Protein AF-A0A6B2EAT9-F1 (afdb_monomer_lite)

InterPro domains:
  IPR036872 CH domain superfamily [G3DSA:1.10.418.10] (1-46)

pLDDT: mean 81.28, std 16.9, range [37.69, 98.38]

Structure (mmCIF, N/CA/C/O backbone):
data_AF-A0A6B2EAT9-F1
#
_entry.id   AF-A0A6B2EAT9-F1
#
loop_
_atom_site.group_PDB
_atom_site.id
_atom_site.type_symbol
_atom_site.label_atom_id
_atom_site.label_alt_id
_atom_site.label_comp_id
_atom_site.label_asym_id
_atom_site.label_entity_id
_atom_site.label_seq_id
_atom_site.pdbx_PDB_ins_code
_atom_site.Cartn_x
_atom_site.Cartn_y
_atom_site.Cartn_z
_atom_site.occupancy
_atom_site.B_iso_or_equiv
_atom_site.auth_seq_id
_atom_site.auth_comp_id
_atom_site.auth_asym_id
_atom_site.auth_atom_id
_atom_site.pdbx_PDB_model_num
ATOM 1 N N . MET A 1 1 ? -6.379 -3.578 1.294 1.00 78.94 1 MET A N 1
ATOM 2 C CA . MET A 1 1 ? -6.008 -4.614 0.297 1.00 78.94 1 MET A CA 1
ATOM 3 C C . MET A 1 1 ? -5.182 -4.098 -0.882 1.00 78.94 1 MET A C 1
ATOM 5 O O . MET A 1 1 ? -4.284 -4.813 -1.297 1.00 78.94 1 MET A O 1
ATOM 9 N N . LYS A 1 2 ? -5.415 -2.880 -1.407 1.00 87.56 2 LYS A N 1
ATOM 10 C CA . LYS A 1 2 ? -4.682 -2.345 -2.577 1.00 87.56 2 LYS A CA 1
ATOM 11 C C . LYS A 1 2 ? -3.150 -2.410 -2.449 1.00 87.56 2 LYS A C 1
ATOM 13 O O . LYS A 1 2 ? -2.507 -2.933 -3.346 1.00 87.56 2 LYS A O 1
ATOM 18 N N . LEU A 1 3 ? -2.583 -1.945 -1.329 1.00 87.19 3 LEU A N 1
ATOM 19 C CA . LEU A 1 3 ? -1.129 -1.970 -1.106 1.00 87.19 3 LEU A CA 1
ATOM 20 C C . LEU A 1 3 ? -0.556 -3.393 -1.175 1.00 87.19 3 LEU A C 1
ATOM 22 O O . LEU A 1 3 ? 0.420 -3.626 -1.872 1.00 87.19 3 LEU A O 1
ATOM 26 N N . MET A 1 4 ? -1.205 -4.354 -0.514 1.00 89.81 4 MET A N 1
ATOM 27 C CA . MET A 1 4 ? -0.787 -5.758 -0.542 1.00 89.81 4 MET A CA 1
ATOM 28 C C . MET A 1 4 ? -0.768 -6.316 -1.970 1.00 89.81 4 MET A C 1
ATOM 30 O O . MET A 1 4 ? 0.200 -6.957 -2.358 1.00 89.81 4 MET A O 1
ATOM 34 N N . LEU A 1 5 ? -1.804 -6.037 -2.766 1.00 93.69 5 LEU A N 1
ATOM 35 C CA . LEU A 1 5 ? -1.867 -6.486 -4.160 1.00 93.69 5 LEU A CA 1
ATOM 36 C C . LEU A 1 5 ? -0.759 -5.864 -5.017 1.00 93.69 5 LEU A C 1
ATOM 38 O O . LEU A 1 5 ? -0.154 -6.564 -5.821 1.00 93.69 5 LEU A O 1
ATOM 42 N N . ILE A 1 6 ? -0.459 -4.578 -4.814 1.00 92.50 6 ILE A N 1
ATOM 43 C CA . ILE A 1 6 ? 0.632 -3.882 -5.509 1.00 92.50 6 ILE A CA 1
ATOM 44 C C . ILE A 1 6 ? 1.991 -4.508 -5.157 1.00 92.50 6 ILE A C 1
ATOM 46 O O . ILE A 1 6 ? 2.798 -4.761 -6.048 1.00 92.50 6 ILE A O 1
AT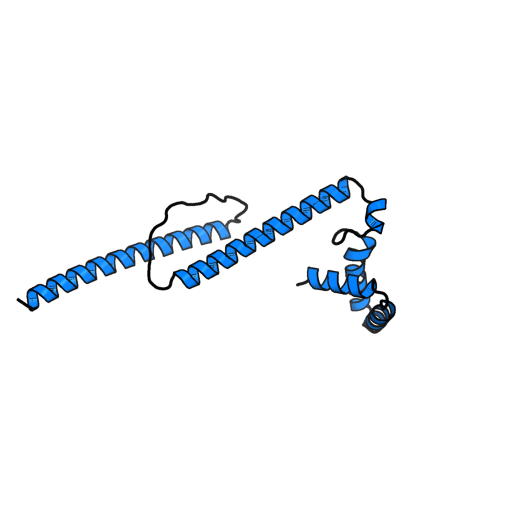OM 50 N N . LEU A 1 7 ? 2.229 -4.815 -3.879 1.00 91.75 7 LEU A N 1
ATOM 51 C CA . LEU A 1 7 ? 3.470 -5.457 -3.436 1.00 91.75 7 LEU A CA 1
ATOM 52 C C . LEU A 1 7 ? 3.621 -6.874 -4.008 1.00 91.75 7 LEU A C 1
ATOM 54 O O . LEU A 1 7 ? 4.694 -7.230 -4.48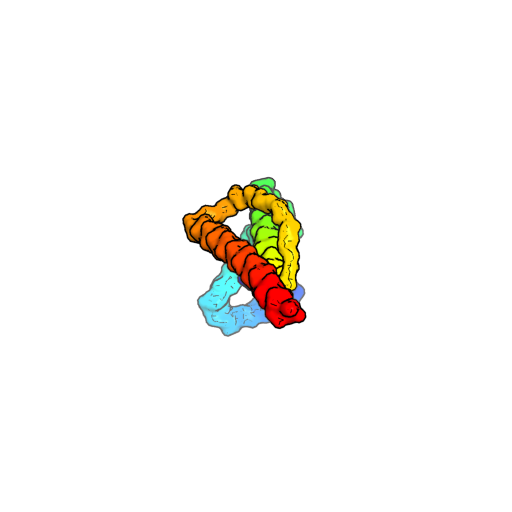8 1.00 91.75 7 LEU A O 1
ATOM 58 N N . VAL A 1 8 ? 2.545 -7.668 -4.006 1.00 94.06 8 VAL A N 1
ATOM 59 C CA . VAL A 1 8 ? 2.540 -9.017 -4.601 1.00 94.06 8 VAL A CA 1
ATOM 60 C C . VAL A 1 8 ? 2.795 -8.953 -6.107 1.00 94.06 8 VAL A C 1
ATOM 62 O O . VAL A 1 8 ? 3.578 -9.744 -6.627 1.00 94.06 8 VAL A O 1
ATOM 65 N N . LEU A 1 9 ? 2.176 -7.997 -6.802 1.00 94.62 9 LEU A N 1
ATOM 66 C CA . LEU A 1 9 ? 2.388 -7.774 -8.229 1.00 94.62 9 LEU A CA 1
ATOM 67 C C . LEU A 1 9 ? 3.849 -7.408 -8.527 1.00 94.62 9 LEU A C 1
ATOM 69 O O . LEU A 1 9 ? 4.451 -8.014 -9.411 1.00 94.62 9 LEU A O 1
ATOM 73 N N . GLY A 1 10 ? 4.431 -6.482 -7.758 1.00 92.38 10 GLY A N 1
ATOM 74 C CA . GLY A 1 10 ? 5.851 -6.129 -7.845 1.00 92.38 10 GLY A CA 1
ATOM 75 C C . GLY A 1 10 ? 6.768 -7.333 -7.658 1.00 92.38 10 GLY A C 1
ATOM 76 O O . GLY A 1 10 ? 7.639 -7.586 -8.488 1.00 92.38 10 GLY A O 1
ATOM 77 N N . ALA A 1 11 ? 6.522 -8.129 -6.615 1.00 92.62 11 ALA A N 1
ATOM 78 C CA . ALA A 1 11 ? 7.285 -9.345 -6.351 1.00 92.62 11 ALA A CA 1
ATOM 79 C C . ALA A 1 11 ? 7.176 -10.361 -7.502 1.00 92.62 11 ALA A C 1
ATOM 81 O O . ALA A 1 11 ? 8.180 -10.953 -7.900 1.00 92.62 11 ALA A O 1
ATOM 82 N N . ALA A 1 12 ? 5.984 -10.535 -8.080 1.00 95.19 12 ALA A N 1
ATOM 83 C CA . ALA A 1 12 ? 5.767 -11.443 -9.204 1.00 95.19 12 ALA A CA 1
ATOM 84 C C . ALA 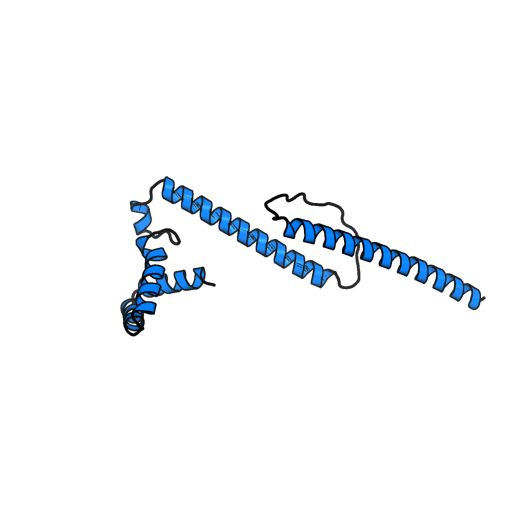A 1 12 ? 6.578 -11.036 -10.448 1.00 95.19 12 ALA A C 1
ATOM 86 O O . ALA A 1 12 ? 7.171 -11.895 -11.102 1.00 95.19 12 ALA A O 1
ATOM 87 N N . VAL A 1 13 ? 6.672 -9.738 -10.752 1.00 94.38 13 VAL A N 1
ATOM 88 C CA . VAL A 1 13 ? 7.413 -9.244 -11.931 1.00 94.38 13 VAL A CA 1
ATOM 89 C C . VAL A 1 13 ? 8.912 -9.025 -11.690 1.00 94.38 13 VAL A C 1
ATOM 91 O O . VAL A 1 13 ? 9.648 -8.756 -12.637 1.00 94.38 13 VAL A O 1
ATOM 94 N N . GLN A 1 14 ? 9.384 -9.187 -10.453 1.00 91.00 14 GLN A N 1
ATOM 95 C CA . GLN A 1 14 ? 10.808 -9.147 -10.091 1.00 91.00 14 GLN A CA 1
ATOM 96 C C . GLN A 1 14 ? 11.397 -10.531 -9.759 1.00 91.00 14 GLN A C 1
ATOM 98 O O . GLN A 1 14 ? 12.604 -10.654 -9.559 1.00 91.00 14 GLN A O 1
ATOM 103 N N . CYS A 1 15 ? 10.582 -11.588 -9.703 1.00 93.50 15 CYS A N 1
ATOM 104 C CA . CYS A 1 15 ? 11.057 -12.934 -9.378 1.00 93.50 15 CYS A CA 1
ATOM 105 C C . CYS A 1 15 ? 11.812 -13.609 -10.552 1.00 93.50 15 CYS A C 1
ATOM 107 O O . CYS A 1 15 ? 11.704 -13.164 -11.698 1.00 93.50 15 CYS A O 1
ATOM 109 N N . PRO A 1 16 ? 12.520 -14.737 -10.322 1.00 97.25 16 PRO A N 1
ATOM 110 C CA . PRO A 1 16 ? 13.202 -15.480 -11.392 1.00 97.25 16 PRO A CA 1
ATOM 111 C C . PRO A 1 16 ? 12.279 -15.915 -12.541 1.00 97.25 16 PRO A C 1
ATOM 113 O O . PRO A 1 16 ? 12.716 -16.023 -13.682 1.00 97.25 16 PRO A O 1
ATOM 116 N N . ASN A 1 17 ? 10.989 -16.109 -12.251 1.00 96.62 17 ASN A N 1
ATOM 117 C CA . ASN A 1 17 ? 9.968 -16.522 -13.214 1.00 96.62 17 ASN A CA 1
ATOM 118 C C . ASN A 1 17 ? 9.163 -15.336 -13.788 1.00 96.62 17 ASN A C 1
ATOM 120 O O . ASN A 1 17 ? 8.065 -15.545 -14.306 1.00 96.62 17 ASN A O 1
ATOM 124 N N . LYS A 1 18 ? 9.668 -14.095 -13.698 1.00 96.19 18 LYS A N 1
ATOM 125 C CA . LYS A 1 18 ? 8.957 -12.869 -14.113 1.00 96.19 18 LYS A CA 1
ATOM 126 C C . LYS A 1 18 ? 8.356 -12.922 -15.519 1.00 96.19 18 LYS A C 1
ATOM 128 O O . LYS A 1 18 ? 7.261 -12.410 -15.724 1.00 96.19 18 LYS A O 1
ATOM 133 N N . GLU A 1 19 ? 9.021 -13.585 -16.466 1.00 97.69 19 GLU A N 1
ATOM 134 C CA . GLU A 1 19 ? 8.561 -13.685 -17.858 1.00 97.69 19 GLU A CA 1
ATOM 135 C C . GLU A 1 19 ? 7.203 -14.390 -17.976 1.00 97.69 19 GLU A C 1
ATOM 137 O O . GLU A 1 19 ? 6.394 -14.024 -18.825 1.00 97.69 19 GLU A O 1
ATOM 142 N N . LEU A 1 20 ? 6.904 -15.344 -17.085 1.00 98.00 20 LEU A N 1
ATOM 143 C CA . LEU A 1 20 ? 5.595 -15.998 -17.035 1.00 98.00 20 LEU A CA 1
ATOM 144 C C . LEU A 1 20 ? 4.506 -14.993 -16.650 1.00 98.00 20 LEU A C 1
ATOM 146 O O . LEU A 1 20 ? 3.469 -14.920 -17.306 1.00 98.00 20 LEU A O 1
ATOM 150 N N . PHE A 1 21 ? 4.747 -14.200 -15.606 1.00 97.62 21 PHE A N 1
ATOM 151 C CA . PHE A 1 21 ? 3.789 -13.204 -15.126 1.00 97.62 21 PHE A CA 1
ATOM 152 C C . PHE A 1 21 ? 3.609 -12.065 -16.131 1.00 97.62 21 PHE A C 1
ATOM 154 O O . PHE A 1 21 ? 2.478 -11.692 -16.432 1.00 97.62 21 PHE A O 1
ATOM 161 N N . ILE A 1 22 ? 4.703 -11.568 -16.715 1.00 96.81 22 ILE A N 1
ATOM 162 C CA . ILE A 1 22 ? 4.671 -10.552 -17.775 1.00 96.81 22 ILE A CA 1
ATOM 163 C C . ILE A 1 22 ? 3.930 -11.085 -19.008 1.00 96.81 22 ILE A C 1
ATOM 165 O O . ILE A 1 22 ? 3.129 -10.359 -19.594 1.00 96.81 22 ILE A O 1
ATOM 169 N N . GLY A 1 23 ? 4.148 -12.350 -19.381 1.00 97.81 23 GLY A N 1
ATOM 170 C CA . GLY A 1 23 ? 3.412 -13.016 -20.455 1.00 97.81 23 GLY A CA 1
ATOM 171 C C . GLY A 1 23 ? 1.904 -13.009 -20.212 1.00 97.81 23 GLY A C 1
ATOM 172 O O . GLY A 1 23 ? 1.156 -12.553 -21.070 1.00 97.81 23 GLY A O 1
ATOM 173 N N . ARG A 1 24 ? 1.461 -13.397 -19.009 1.00 97.69 24 ARG A N 1
ATOM 174 C CA . ARG A 1 24 ? 0.036 -13.350 -18.634 1.00 97.69 24 ARG A CA 1
ATOM 175 C C . ARG A 1 24 ? -0.539 -11.937 -18.618 1.00 97.69 24 ARG A C 1
ATOM 177 O O . ARG A 1 24 ? -1.685 -11.753 -19.007 1.00 97.69 24 ARG A O 1
ATOM 184 N N . ILE A 1 25 ? 0.235 -10.935 -18.201 1.00 97.44 25 ILE A N 1
ATOM 185 C CA . ILE A 1 25 ? -0.208 -9.533 -18.252 1.00 97.44 25 ILE A CA 1
ATOM 186 C C . ILE A 1 25 ? -0.430 -9.100 -19.709 1.00 97.44 25 ILE A C 1
ATOM 188 O O . ILE A 1 25 ? -1.435 -8.462 -20.002 1.00 97.44 25 ILE A O 1
ATOM 192 N N . LYS A 1 26 ? 0.456 -9.492 -20.634 1.00 97.44 26 LYS A N 1
ATOM 193 C CA . LYS A 1 26 ? 0.356 -9.158 -22.068 1.00 97.44 26 LYS A CA 1
ATOM 194 C C . LYS A 1 26 ? -0.843 -9.793 -22.787 1.00 97.44 26 LYS A C 1
ATOM 196 O O . LYS A 1 26 ? -1.174 -9.353 -23.883 1.00 97.44 26 LYS A O 1
ATOM 201 N N . GLU A 1 27 ? -1.479 -10.804 -22.198 1.00 98.12 27 GLU A N 1
ATOM 202 C CA . GLU A 1 27 ? -2.703 -11.431 -22.724 1.00 98.12 27 GLU A CA 1
ATOM 203 C C . GLU A 1 27 ? -3.979 -10.633 -22.387 1.00 98.12 27 GLU A C 1
ATOM 205 O O . GLU A 1 27 ? -5.033 -10.896 -22.965 1.00 98.12 27 GLU A O 1
ATOM 210 N N . LEU A 1 28 ? -3.902 -9.671 -21.459 1.00 98.06 28 LEU A N 1
ATOM 211 C CA . LEU A 1 28 ? -5.035 -8.836 -21.047 1.00 98.06 28 LEU A CA 1
ATOM 212 C C . LEU A 1 28 ? -5.348 -7.754 -22.091 1.00 98.06 28 LEU A C 1
ATOM 214 O O . LEU A 1 28 ? -4.572 -7.513 -23.013 1.00 98.06 28 LEU A O 1
ATOM 218 N N . ASP A 1 29 ? -6.476 -7.064 -21.948 1.00 98.38 29 ASP A N 1
ATOM 219 C CA . ASP A 1 29 ? -6.780 -5.904 -22.783 1.00 98.38 29 ASP A CA 1
ATOM 220 C C . ASP A 1 29 ? -5.807 -4.739 -22.513 1.00 98.38 29 ASP A C 1
ATOM 222 O O . ASP A 1 29 ? -5.177 -4.648 -21.455 1.00 98.38 29 ASP A O 1
ATOM 226 N N . LEU A 1 30 ? -5.686 -3.829 -23.483 1.00 97.50 30 LEU A N 1
ATOM 227 C CA . LEU A 1 30 ? -4.719 -2.737 -23.404 1.00 97.50 30 LEU A CA 1
ATOM 228 C C . LEU A 1 30 ? -4.963 -1.823 -22.201 1.00 97.50 30 LEU A C 1
ATOM 230 O O . LEU A 1 30 ? -3.995 -1.381 -21.591 1.00 97.50 30 LEU A O 1
ATOM 234 N N . GLU A 1 31 ? -6.208 -1.530 -21.834 1.00 98.25 31 GLU A N 1
ATOM 235 C CA . GLU A 1 31 ? -6.493 -0.633 -20.710 1.00 98.25 31 GLU A CA 1
ATOM 236 C C . GLU A 1 31 ? -5.984 -1.238 -19.395 1.00 98.25 31 GLU A C 1
ATOM 238 O O . GLU A 1 31 ? -5.228 -0.595 -18.656 1.00 98.25 31 GLU A O 1
ATOM 243 N N . THR A 1 32 ? -6.288 -2.515 -19.162 1.00 97.56 32 THR A N 1
ATOM 244 C CA . THR A 1 32 ? -5.811 -3.253 -17.989 1.00 97.56 32 THR A CA 1
ATOM 245 C C . THR A 1 32 ? -4.287 -3.381 -17.974 1.00 97.56 32 THR A C 1
ATOM 247 O O . THR A 1 32 ? -3.668 -3.206 -16.920 1.00 97.56 32 THR A O 1
ATOM 250 N N . GLN A 1 33 ? -3.655 -3.631 -19.126 1.00 97.94 33 GLN A N 1
ATOM 251 C CA . GLN A 1 33 ? -2.193 -3.672 -19.229 1.00 97.94 33 GLN A CA 1
ATOM 252 C C . GLN A 1 33 ? -1.553 -2.361 -18.758 1.00 97.94 33 GLN A C 1
ATOM 254 O O . GLN A 1 33 ? -0.666 -2.389 -17.902 1.00 97.94 33 GLN A O 1
ATOM 259 N N . HIS A 1 34 ? -2.016 -1.216 -19.270 1.00 97.75 34 HIS A N 1
ATOM 260 C CA . HIS A 1 34 ? -1.478 0.092 -18.882 1.00 97.75 34 HIS A CA 1
ATOM 261 C C . HIS A 1 34 ? -1.682 0.358 -17.387 1.00 97.75 34 HIS A C 1
ATOM 263 O O . HIS A 1 34 ? -0.748 0.790 -16.710 1.00 97.75 34 HIS A O 1
ATOM 269 N N . ALA A 1 35 ? -2.863 0.038 -16.849 1.00 96.81 35 ALA A N 1
ATOM 270 C CA . ALA A 1 35 ? -3.138 0.193 -15.424 1.00 96.81 35 ALA A CA 1
ATOM 271 C C . ALA A 1 35 ? -2.180 -0.645 -14.558 1.00 96.81 35 ALA A C 1
ATOM 273 O O . ALA A 1 35 ? -1.618 -0.138 -13.587 1.00 96.81 35 ALA A O 1
ATOM 274 N N . ILE A 1 36 ? -1.945 -1.909 -14.923 1.00 96.25 36 ILE A N 1
ATOM 275 C CA . ILE A 1 36 ? -1.019 -2.803 -14.212 1.00 96.25 36 ILE A CA 1
ATOM 276 C C . ILE A 1 36 ? 0.423 -2.290 -14.296 1.00 96.25 36 ILE A C 1
ATOM 278 O O . ILE A 1 36 ? 1.128 -2.306 -13.287 1.00 96.25 36 ILE A O 1
ATOM 282 N N . VAL A 1 37 ? 0.859 -1.791 -15.456 1.00 94.81 37 VAL A N 1
ATOM 283 C CA . VAL A 1 37 ? 2.198 -1.203 -15.625 1.00 94.81 37 VAL A CA 1
ATOM 284 C C . VAL A 1 37 ? 2.397 -0.010 -14.688 1.00 94.81 37 VAL A C 1
ATOM 286 O O . VAL A 1 37 ? 3.428 0.071 -14.022 1.00 94.81 37 VAL A O 1
ATOM 289 N N . GLU A 1 38 ? 1.407 0.873 -14.554 1.00 93.12 38 GLU A N 1
ATOM 290 C CA . GLU A 1 38 ? 1.484 2.000 -13.614 1.00 93.12 38 GLU A CA 1
ATOM 291 C C . GLU A 1 38 ? 1.530 1.556 -12.141 1.00 93.12 38 GLU A C 1
ATOM 293 O O . GLU A 1 38 ? 2.155 2.216 -11.307 1.00 93.12 38 GLU A O 1
ATOM 298 N N . LEU A 1 39 ? 0.916 0.420 -11.795 1.00 92.69 39 LEU A N 1
ATOM 299 C CA . LEU A 1 39 ? 1.047 -0.169 -10.456 1.00 92.69 39 LEU A CA 1
ATOM 300 C C . LEU A 1 39 ? 2.436 -0.780 -10.225 1.00 92.69 39 LEU A C 1
ATOM 302 O O . LEU A 1 39 ? 2.988 -0.628 -9.137 1.00 92.69 39 LEU A O 1
ATOM 306 N N . ILE A 1 40 ? 3.018 -1.432 -11.234 1.00 92.56 40 ILE A N 1
ATOM 307 C CA . ILE A 1 40 ? 4.375 -1.998 -11.169 1.00 92.56 40 ILE A CA 1
ATOM 308 C C . ILE A 1 40 ? 5.407 -0.880 -10.976 1.00 92.56 40 ILE A C 1
ATOM 310 O O . ILE A 1 40 ? 6.220 -0.953 -10.056 1.00 92.56 40 ILE A O 1
ATOM 314 N N . LYS A 1 41 ? 5.323 0.205 -11.755 1.00 89.44 41 LYS A N 1
ATOM 315 C CA . LYS A 1 41 ? 6.242 1.353 -11.644 1.00 89.44 41 LYS A CA 1
ATOM 316 C C . LYS A 1 41 ? 6.307 1.948 -10.237 1.00 89.44 41 LYS A C 1
ATOM 318 O O . LYS A 1 41 ? 7.356 2.428 -9.817 1.00 89.44 41 LYS A O 1
ATOM 323 N N . GLN A 1 42 ? 5.210 1.900 -9.476 1.00 87.00 42 GLN A N 1
ATOM 324 C CA . GLN A 1 42 ? 5.182 2.412 -8.099 1.00 87.00 42 GLN A CA 1
ATOM 325 C C . GLN A 1 42 ? 6.120 1.658 -7.148 1.00 87.00 42 GLN A C 1
ATOM 327 O O . GLN A 1 42 ? 6.591 2.249 -6.171 1.00 87.00 42 GLN A O 1
ATOM 332 N N . VAL A 1 43 ? 6.389 0.382 -7.431 1.00 86.94 43 VAL A N 1
ATOM 333 C CA . VAL A 1 43 ? 7.222 -0.505 -6.604 1.00 86.94 43 VAL A CA 1
ATOM 334 C C . VAL A 1 43 ? 8.575 -0.832 -7.228 1.00 86.94 43 VAL A C 1
ATOM 336 O O . VAL A 1 43 ? 9.444 -1.330 -6.518 1.00 86.94 43 VAL A O 1
ATOM 339 N N . THR A 1 44 ? 8.774 -0.546 -8.518 1.00 83.62 44 THR A N 1
ATOM 340 C CA . THR A 1 44 ? 10.061 -0.745 -9.202 1.00 83.62 44 THR A CA 1
ATOM 341 C C . THR A 1 44 ? 10.830 0.563 -9.367 1.00 83.62 44 THR A C 1
ATOM 343 O O . THR A 1 44 ? 11.951 0.677 -8.881 1.00 83.62 44 THR A O 1
ATOM 346 N N . ASP A 1 45 ? 10.206 1.568 -9.982 1.00 78.69 45 ASP A N 1
ATOM 347 C CA . ASP A 1 45 ? 10.909 2.739 -10.518 1.00 78.69 45 ASP A CA 1
ATOM 348 C C . ASP A 1 45 ? 10.798 3.934 -9.570 1.00 78.69 45 ASP A C 1
ATOM 350 O O . ASP A 1 45 ? 11.770 4.634 -9.301 1.00 78.69 45 ASP A O 1
ATOM 354 N N . ASN A 1 46 ? 9.603 4.149 -9.015 1.00 73.38 46 ASN A N 1
ATOM 355 C CA . ASN A 1 46 ? 9.305 5.338 -8.218 1.00 73.38 46 ASN A CA 1
ATOM 356 C C . ASN A 1 46 ? 9.812 5.238 -6.771 1.00 73.38 46 ASN A C 1
ATOM 358 O O . ASN A 1 46 ? 9.735 6.229 -6.049 1.00 73.38 46 ASN A O 1
ATOM 362 N N . GLN A 1 47 ? 10.244 4.047 -6.323 1.00 72.12 47 GLN A N 1
ATOM 363 C CA . GLN A 1 47 ? 10.819 3.759 -4.988 1.00 72.12 47 GLN A CA 1
ATOM 364 C C . GLN A 1 47 ? 9.997 4.301 -3.793 1.00 72.12 47 GLN A C 1
ATOM 366 O O . GLN A 1 47 ? 10.471 4.431 -2.666 1.00 72.12 47 GLN A O 1
ATOM 371 N N . SER A 1 48 ? 8.725 4.626 -4.035 1.00 72.38 48 SER A N 1
ATOM 372 C CA . SER A 1 48 ? 7.855 5.321 -3.082 1.00 72.38 48 SER A CA 1
ATOM 373 C C . SER A 1 48 ? 7.268 4.368 -2.042 1.00 72.38 48 SER A C 1
ATOM 375 O O . SER A 1 48 ? 7.076 4.736 -0.881 1.00 72.38 48 SER A O 1
ATOM 377 N N . LEU A 1 49 ? 7.023 3.123 -2.460 1.00 78.06 49 LEU A N 1
ATOM 378 C CA . LEU A 1 49 ? 6.423 2.065 -1.651 1.00 78.06 49 LEU A CA 1
ATOM 379 C C . LEU A 1 49 ? 7.452 1.049 -1.144 1.00 78.06 49 LEU A C 1
ATOM 381 O O . LEU A 1 49 ? 7.244 0.460 -0.086 1.00 78.06 49 LEU A O 1
ATOM 385 N N . VAL A 1 50 ? 8.547 0.846 -1.881 1.00 82.00 50 VAL A N 1
ATOM 386 C CA . VAL A 1 50 ? 9.574 -0.163 -1.591 1.00 82.00 50 VAL A CA 1
ATOM 387 C C . VAL A 1 50 ? 10.954 0.468 -1.742 1.00 82.00 50 VAL A C 1
ATOM 389 O O . VAL A 1 50 ? 11.230 1.110 -2.752 1.00 82.00 50 VAL A O 1
ATOM 392 N N . LEU A 1 51 ? 11.815 0.252 -0.747 1.00 81.62 51 LEU A N 1
ATOM 393 C CA . LEU A 1 51 ? 13.246 0.532 -0.837 1.00 81.62 51 LEU A CA 1
ATOM 394 C C . LEU A 1 51 ? 13.955 -0.761 -1.246 1.00 81.62 51 LEU A C 1
ATOM 396 O O . LEU A 1 51 ? 13.936 -1.745 -0.506 1.00 81.62 51 LEU A O 1
ATOM 400 N N . THR A 1 52 ? 14.537 -0.780 -2.441 1.00 78.12 52 THR A N 1
ATOM 401 C CA . THR A 1 52 ? 15.334 -1.903 -2.955 1.00 78.12 52 THR A CA 1
ATOM 402 C C . THR A 1 52 ? 16.817 -1.697 -2.650 1.00 78.12 52 THR A C 1
ATOM 404 O O . THR A 1 52 ? 17.255 -0.584 -2.366 1.00 78.12 52 THR A O 1
ATOM 407 N N . ASN A 1 53 ? 17.633 -2.747 -2.744 1.00 76.56 53 ASN A N 1
ATOM 408 C CA . ASN A 1 53 ? 19.074 -2.597 -2.520 1.00 76.56 53 ASN A CA 1
ATOM 409 C C . ASN A 1 53 ? 19.715 -1.638 -3.547 1.00 76.56 53 ASN A C 1
ATOM 411 O O . ASN A 1 53 ? 20.540 -0.808 -3.193 1.00 76.56 53 ASN A O 1
ATOM 415 N N . GLU A 1 54 ? 19.248 -1.680 -4.797 1.00 75.12 54 GLU A N 1
ATOM 416 C CA . GLU A 1 54 ? 19.662 -0.774 -5.882 1.00 75.12 54 GLU A CA 1
ATOM 417 C C . GLU A 1 54 ? 19.223 0.683 -5.638 1.00 75.12 54 GLU A C 1
ATOM 419 O O . GLU A 1 54 ? 19.890 1.629 -6.064 1.00 75.12 54 GLU A O 1
ATOM 424 N N . SER A 1 55 ? 18.120 0.887 -4.906 1.00 74.94 55 SER A N 1
ATOM 425 C CA . SER A 1 55 ? 17.662 2.230 -4.535 1.00 74.94 55 SER A CA 1
ATOM 426 C C . SER A 1 55 ? 18.599 2.927 -3.552 1.00 74.94 55 SER A C 1
ATOM 428 O O . SER A 1 55 ? 18.662 4.153 -3.552 1.00 74.94 55 SER A O 1
ATOM 430 N N . MET A 1 56 ? 19.372 2.175 -2.758 1.00 75.75 56 MET A N 1
ATOM 431 C CA . MET A 1 56 ? 20.278 2.755 -1.763 1.00 75.75 56 MET A CA 1
ATOM 432 C C . MET A 1 56 ? 21.370 3.626 -2.384 1.00 75.75 56 MET A C 1
ATOM 434 O O . MET A 1 56 ? 21.782 4.607 -1.771 1.00 75.75 56 MET A O 1
ATOM 438 N N . GLU A 1 57 ? 21.808 3.302 -3.599 1.00 79.94 57 GLU A N 1
ATOM 439 C CA . GLU A 1 57 ? 22.845 4.058 -4.310 1.00 79.94 57 GLU A CA 1
ATOM 440 C C . GLU A 1 57 ? 22.343 5.420 -4.814 1.00 79.94 57 GLU A C 1
ATOM 442 O O . GLU A 1 57 ? 23.129 6.345 -5.005 1.00 79.94 57 GLU A O 1
ATOM 447 N N . HIS A 1 58 ? 21.026 5.561 -4.983 1.00 78.38 58 HI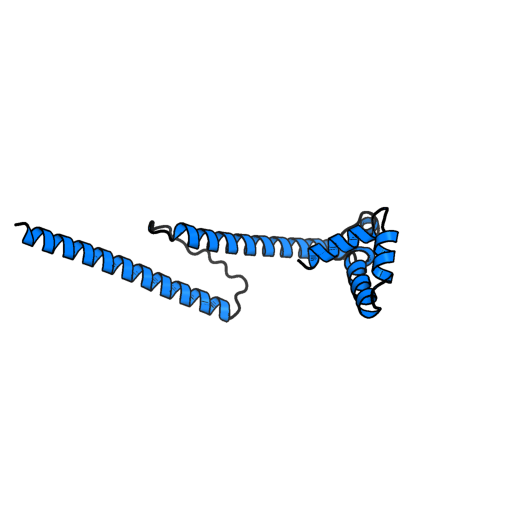S A N 1
ATOM 448 C CA . HIS A 1 58 ? 20.375 6.748 -5.542 1.00 78.38 58 HIS A CA 1
ATOM 449 C C . HIS A 1 58 ? 19.531 7.502 -4.505 1.00 78.38 58 HIS A C 1
ATOM 451 O O . HIS A 1 58 ? 18.867 8.489 -4.832 1.00 78.38 58 HIS A O 1
ATOM 457 N N . LEU A 1 59 ? 19.543 7.046 -3.248 1.00 81.81 59 LEU A N 1
ATOM 458 C CA . LEU A 1 59 ? 18.681 7.582 -2.208 1.00 81.81 59 LEU A CA 1
ATOM 459 C C . LEU A 1 59 ? 19.220 8.920 -1.705 1.00 81.81 59 LEU A C 1
ATOM 461 O O . LEU A 1 59 ? 20.242 8.999 -1.023 1.00 81.81 59 LEU A O 1
ATOM 465 N N . THR A 1 60 ? 18.495 9.991 -2.005 1.00 87.50 60 THR A N 1
ATOM 466 C CA . THR A 1 60 ? 18.798 11.297 -1.418 1.00 87.50 60 THR A CA 1
ATOM 467 C C . THR A 1 60 ? 18.314 11.358 0.038 1.00 87.50 60 THR A C 1
ATOM 469 O O . THR A 1 60 ? 17.332 10.695 0.396 1.00 87.50 60 THR A O 1
ATOM 472 N N . PRO A 1 61 ? 18.940 12.187 0.896 1.00 88.81 61 PRO A N 1
ATOM 473 C CA . PRO A 1 61 ? 18.474 12.388 2.269 1.00 88.81 61 PRO A CA 1
ATOM 474 C C . PRO A 1 61 ? 17.001 12.814 2.364 1.00 88.81 61 PRO A C 1
ATOM 476 O O . PRO A 1 61 ? 16.297 12.390 3.276 1.00 88.81 61 PRO A O 1
ATOM 479 N N . ASP A 1 62 ? 16.520 13.608 1.402 1.00 88.38 62 ASP A N 1
ATOM 480 C CA . ASP A 1 62 ? 15.123 14.049 1.339 1.00 88.38 62 ASP A CA 1
ATOM 481 C C . ASP A 1 62 ? 14.164 12.885 1.041 1.00 88.38 62 ASP A C 1
ATOM 483 O O . ASP A 1 62 ? 13.154 12.711 1.724 1.00 88.38 62 ASP A O 1
ATOM 487 N N . MET A 1 63 ? 14.511 12.010 0.091 1.00 83.75 63 MET A N 1
ATOM 488 C CA . MET A 1 63 ? 13.716 10.809 -0.203 1.00 83.75 63 MET A CA 1
ATOM 489 C C . MET A 1 63 ? 13.640 9.874 1.007 1.00 83.75 63 MET A C 1
ATOM 491 O O . MET A 1 63 ? 12.564 9.371 1.339 1.00 83.75 63 MET A O 1
ATOM 495 N N . MET A 1 64 ? 14.758 9.694 1.713 1.00 86.19 64 MET A N 1
ATOM 496 C CA . MET A 1 64 ? 14.807 8.898 2.939 1.00 86.19 64 MET A CA 1
ATOM 497 C C . MET A 1 64 ? 13.953 9.511 4.058 1.00 86.19 64 MET A C 1
ATOM 499 O O . MET A 1 64 ? 13.194 8.793 4.715 1.00 86.19 64 MET A O 1
ATOM 503 N N . TYR A 1 65 ? 14.030 10.830 4.254 1.00 89.56 65 TYR A N 1
ATOM 504 C CA . TYR A 1 65 ? 13.214 11.549 5.235 1.00 89.56 65 TYR A CA 1
ATOM 505 C C . TYR A 1 65 ? 11.715 11.405 4.943 1.00 89.56 65 TYR A C 1
ATOM 507 O O . TYR A 1 65 ? 10.941 11.033 5.828 1.00 89.56 65 TYR A O 1
ATOM 515 N N . ASN A 1 66 ? 11.308 11.622 3.691 1.00 87.38 66 ASN A N 1
ATOM 516 C CA . ASN A 1 66 ? 9.918 11.470 3.266 1.00 87.38 66 ASN A CA 1
ATOM 517 C C . ASN A 1 66 ? 9.416 10.031 3.459 1.00 87.38 66 ASN A C 1
ATOM 519 O O . ASN A 1 66 ? 8.286 9.825 3.912 1.00 87.38 66 ASN A O 1
ATOM 523 N N . HIS A 1 67 ? 10.260 9.032 3.186 1.00 87.06 67 HIS A N 1
ATOM 524 C CA . HIS A 1 67 ? 9.918 7.631 3.416 1.00 87.06 67 HIS A CA 1
ATOM 525 C C . HIS A 1 67 ? 9.713 7.328 4.907 1.00 87.06 67 HIS A C 1
ATOM 527 O O . HIS A 1 67 ? 8.695 6.741 5.278 1.00 87.06 67 HIS A O 1
ATOM 533 N N . LEU A 1 68 ? 10.630 7.772 5.773 1.00 90.19 68 LEU A N 1
ATOM 534 C CA . LEU A 1 68 ? 10.510 7.638 7.231 1.00 90.19 68 LEU A CA 1
ATOM 535 C C . LEU A 1 68 ? 9.239 8.306 7.762 1.00 90.19 68 LEU A C 1
ATOM 537 O O . LEU A 1 68 ? 8.510 7.709 8.559 1.00 90.19 68 LEU A O 1
ATOM 541 N N . LEU A 1 69 ? 8.944 9.520 7.294 1.00 93.38 69 LEU A N 1
ATOM 542 C CA . LEU A 1 69 ? 7.746 10.256 7.686 1.00 93.38 69 LEU A CA 1
ATOM 543 C C . LEU A 1 69 ? 6.471 9.511 7.272 1.00 93.38 69 LEU A C 1
ATOM 545 O O . LEU A 1 69 ? 5.547 9.383 8.076 1.00 93.38 69 LEU A O 1
ATOM 549 N N . ARG A 1 70 ? 6.424 8.991 6.040 1.00 90.06 70 ARG A N 1
ATOM 550 C CA . ARG A 1 70 ? 5.299 8.192 5.536 1.00 90.06 70 ARG A CA 1
ATOM 551 C C . ARG A 1 70 ? 5.091 6.930 6.373 1.00 90.06 70 ARG A C 1
ATOM 553 O O . ARG A 1 70 ? 3.988 6.724 6.868 1.00 90.06 70 ARG A O 1
ATOM 560 N N . VAL A 1 71 ? 6.135 6.120 6.570 1.00 90.12 71 VAL A N 1
ATOM 561 C CA . VAL A 1 71 ? 6.036 4.855 7.325 1.00 90.12 71 VAL A CA 1
ATOM 562 C C . VAL A 1 71 ? 5.627 5.106 8.775 1.00 90.12 71 VAL A C 1
ATOM 564 O O . VAL A 1 71 ? 4.812 4.365 9.316 1.00 90.12 71 VAL A O 1
ATOM 567 N N . THR A 1 72 ? 6.134 6.173 9.398 1.00 94.94 72 THR A N 1
ATOM 568 C CA . THR A 1 72 ? 5.746 6.546 10.767 1.00 94.94 72 THR A CA 1
ATOM 569 C C . THR A 1 72 ? 4.262 6.905 10.840 1.00 94.94 72 THR A C 1
ATOM 571 O O . THR A 1 72 ? 3.553 6.381 11.695 1.00 94.94 72 THR A O 1
ATOM 574 N N . LYS A 1 73 ? 3.764 7.721 9.899 1.00 94.81 73 LYS A N 1
ATOM 575 C CA . LYS A 1 73 ? 2.336 8.070 9.816 1.00 94.81 73 LYS A CA 1
ATOM 576 C C . LYS A 1 73 ? 1.452 6.848 9.579 1.00 94.81 73 LYS A C 1
ATOM 578 O O . LYS A 1 73 ? 0.432 6.703 10.243 1.00 94.81 73 LYS A O 1
ATOM 583 N N . GLU A 1 74 ? 1.841 5.968 8.658 1.00 90.56 74 GLU A N 1
ATOM 584 C CA . GLU A 1 74 ? 1.109 4.728 8.382 1.00 90.56 74 GLU A CA 1
ATOM 585 C C . GLU A 1 74 ? 1.065 3.828 9.619 1.00 90.56 74 GLU A C 1
ATOM 587 O O . GLU A 1 74 ? -0.005 3.352 9.990 1.00 90.56 74 GLU A O 1
ATOM 592 N N . ARG A 1 75 ? 2.200 3.638 10.305 1.00 93.88 75 ARG A N 1
ATOM 593 C CA . ARG A 1 75 ? 2.269 2.881 11.561 1.00 93.88 75 ARG A CA 1
ATOM 594 C C . ARG A 1 75 ? 1.315 3.454 12.606 1.00 93.88 75 ARG A C 1
ATOM 596 O O . ARG A 1 75 ? 0.554 2.694 13.199 1.00 93.88 75 ARG A O 1
ATOM 603 N N . ASP A 1 76 ? 1.354 4.764 12.825 1.00 95.56 76 ASP A N 1
ATOM 604 C CA . ASP A 1 76 ? 0.520 5.428 13.829 1.00 95.56 76 ASP A CA 1
ATOM 605 C C . ASP A 1 76 ? -0.969 5.309 13.473 1.00 95.56 76 ASP A C 1
ATOM 607 O O . ASP A 1 76 ? -1.795 5.030 14.343 1.00 95.56 76 ASP A O 1
ATOM 611 N N . GLN A 1 77 ? -1.308 5.411 12.185 1.00 93.50 77 GLN A N 1
ATOM 612 C CA . GLN A 1 77 ? -2.660 5.180 11.680 1.00 93.50 77 GLN A CA 1
ATOM 613 C C . GLN A 1 77 ? -3.122 3.735 11.913 1.00 93.50 77 GLN A C 1
ATOM 615 O O . GLN A 1 77 ? -4.223 3.521 12.422 1.00 93.50 77 GLN A O 1
ATOM 620 N N . TYR A 1 78 ? -2.304 2.734 11.574 1.00 89.38 78 TYR A N 1
ATOM 621 C CA . TYR A 1 78 ? -2.647 1.329 11.811 1.00 89.38 78 TYR A CA 1
ATOM 622 C C . TYR A 1 78 ? -2.793 1.023 13.298 1.00 89.38 78 TYR A C 1
ATOM 624 O O . TYR A 1 78 ? -3.727 0.324 13.685 1.00 89.38 78 TYR A O 1
ATOM 632 N N . HIS A 1 79 ? -1.908 1.570 14.129 1.00 89.19 79 HIS A N 1
ATOM 633 C CA . HIS A 1 79 ? -1.969 1.408 15.574 1.00 89.19 79 HIS A CA 1
ATOM 634 C C . HIS A 1 79 ? -3.232 2.052 16.161 1.00 89.19 79 HIS A C 1
ATOM 636 O O . HIS A 1 79 ? -3.917 1.422 16.962 1.00 89.19 79 HIS A O 1
ATOM 642 N N . SER A 1 80 ? -3.590 3.261 15.714 1.00 90.75 80 SER A N 1
ATOM 643 C CA . SER A 1 80 ? -4.843 3.917 16.104 1.00 90.75 80 SER A CA 1
ATOM 644 C C . SER A 1 80 ? -6.055 3.075 15.711 1.00 90.75 80 SER A C 1
ATOM 646 O O . SER A 1 80 ? -6.910 2.807 16.549 1.00 90.75 80 SER A O 1
ATOM 648 N N . ASN A 1 81 ? -6.106 2.606 14.462 1.00 88.31 81 ASN A N 1
ATOM 649 C CA . ASN A 1 81 ? -7.201 1.767 13.979 1.00 88.31 81 ASN A CA 1
ATOM 650 C C . ASN A 1 81 ? -7.312 0.464 14.781 1.00 88.31 81 ASN A C 1
ATOM 652 O O . ASN A 1 81 ? -8.419 0.054 15.120 1.00 88.31 81 ASN A O 1
ATOM 656 N N . TRP A 1 82 ? -6.176 -0.157 15.113 1.00 87.81 82 TRP A N 1
ATOM 657 C CA . TRP A 1 82 ? -6.123 -1.369 15.926 1.00 87.81 82 TRP A CA 1
ATOM 658 C C . TRP A 1 82 ? -6.614 -1.136 17.362 1.00 87.81 82 TRP A C 1
ATOM 660 O O . TRP A 1 82 ? -7.417 -1.922 17.866 1.00 87.81 82 TRP A O 1
ATOM 670 N N . ILE A 1 83 ? -6.205 -0.036 18.007 1.00 89.69 83 ILE A N 1
ATOM 671 C CA . ILE A 1 83 ? -6.723 0.346 19.331 1.00 89.69 83 ILE A CA 1
ATOM 672 C C . ILE A 1 83 ? -8.232 0.555 19.264 1.00 89.69 83 ILE A C 1
ATOM 674 O O . ILE A 1 83 ? -8.952 0.062 20.132 1.00 89.69 83 ILE A O 1
ATOM 678 N N . THR A 1 84 ? -8.726 1.265 18.248 1.00 85.00 84 THR A N 1
ATOM 679 C CA . THR A 1 84 ? -10.160 1.518 18.084 1.00 85.00 84 THR A CA 1
ATOM 680 C C . THR A 1 84 ? -10.929 0.213 17.897 1.00 85.00 84 THR A C 1
ATOM 682 O O . THR A 1 84 ? -11.911 0.000 18.603 1.00 85.00 84 THR A O 1
ATOM 685 N N . SER A 1 85 ? -10.471 -0.693 17.025 1.00 84.69 85 SER A N 1
ATOM 686 C CA . SER A 1 85 ? -11.117 -2.001 16.853 1.00 84.69 85 SER A CA 1
ATOM 687 C C . SER A 1 85 ? -11.096 -2.825 18.138 1.00 84.69 85 SER A C 1
ATOM 689 O O . SER A 1 85 ? -12.120 -3.388 18.509 1.00 84.69 85 SER A O 1
ATOM 691 N N . PHE A 1 86 ? -9.975 -2.836 18.866 1.00 79.75 86 PHE A N 1
ATOM 692 C CA . PHE A 1 86 ? -9.854 -3.582 20.119 1.00 79.75 86 PHE A CA 1
ATOM 693 C C . PHE A 1 86 ? -10.723 -2.989 21.232 1.00 79.75 86 PHE A C 1
ATOM 695 O O . PHE A 1 86 ? -11.298 -3.725 22.027 1.00 79.75 86 PHE A O 1
ATOM 702 N N . THR A 1 87 ? -10.851 -1.663 21.283 1.00 75.31 87 THR A N 1
ATOM 703 C CA . THR A 1 87 ? -11.721 -0.980 22.248 1.00 75.31 87 THR A CA 1
ATOM 704 C C . THR A 1 87 ? -13.185 -1.274 21.945 1.00 75.31 87 THR A C 1
ATOM 706 O O . THR A 1 87 ? -13.922 -1.600 22.866 1.00 75.31 87 THR A O 1
ATOM 709 N N . ILE A 1 88 ? -13.596 -1.258 20.671 1.00 67.12 88 ILE A N 1
ATOM 710 C CA . ILE A 1 88 ? -14.958 -1.638 20.263 1.00 67.12 88 ILE A CA 1
ATOM 711 C C . ILE A 1 88 ? -15.232 -3.106 20.610 1.00 67.12 88 ILE A C 1
ATOM 713 O O . ILE A 1 88 ? -16.244 -3.407 21.233 1.00 67.12 88 ILE A O 1
ATOM 717 N N . GLU A 1 89 ? -14.330 -4.027 20.266 1.00 62.91 89 GLU A N 1
ATOM 718 C CA . GLU A 1 89 ? -14.487 -5.452 20.586 1.00 62.91 89 GLU A CA 1
ATOM 719 C C . GLU A 1 89 ? -14.508 -5.706 22.097 1.00 62.91 89 GLU A C 1
ATOM 721 O O . GLU A 1 89 ? -15.327 -6.487 22.583 1.00 62.91 89 GLU A O 1
ATOM 726 N N . THR A 1 90 ? -13.667 -5.000 22.857 1.00 57.22 90 THR A N 1
ATOM 727 C CA . THR A 1 90 ? -13.666 -5.071 24.320 1.00 57.22 90 THR A CA 1
ATOM 728 C C . THR A 1 90 ? -14.951 -4.485 24.885 1.00 57.22 90 THR A C 1
ATOM 730 O O . THR A 1 90 ? -15.541 -5.115 25.743 1.00 57.22 90 THR A O 1
ATOM 733 N N . GLU A 1 91 ? -15.466 -3.355 24.404 1.00 56.16 91 GLU A N 1
ATOM 734 C CA . GLU A 1 91 ? -16.745 -2.808 24.876 1.00 56.16 91 GLU A CA 1
ATOM 735 C C . GLU A 1 91 ? -17.939 -3.705 24.522 1.00 56.16 91 GLU A C 1
ATOM 737 O O . GLU A 1 91 ? -18.874 -3.802 25.314 1.00 56.16 91 GLU A O 1
ATOM 742 N N . VAL A 1 92 ? -17.907 -4.409 23.387 1.00 57.12 92 VAL A N 1
ATOM 743 C CA . VAL A 1 92 ? -18.948 -5.381 23.006 1.00 57.12 92 VAL A CA 1
ATOM 744 C C . VAL A 1 92 ? -18.848 -6.664 23.846 1.00 57.12 92 VAL A C 1
ATOM 746 O O . VAL A 1 92 ? -19.875 -7.216 24.236 1.00 57.12 92 VAL A O 1
ATOM 749 N N . ALA A 1 93 ? -17.637 -7.113 24.192 1.00 55.38 93 ALA A N 1
ATOM 750 C CA . ALA A 1 93 ? -17.414 -8.300 25.024 1.00 55.38 93 ALA A CA 1
ATOM 751 C C . ALA A 1 93 ? -17.572 -8.038 26.539 1.00 55.38 93 ALA A C 1
ATOM 753 O O . ALA A 1 93 ? -18.063 -8.901 27.265 1.00 55.38 93 ALA A O 1
ATOM 754 N N . HIS A 1 94 ? -17.182 -6.856 27.029 1.00 50.44 94 HIS A N 1
ATOM 755 C CA . HIS A 1 94 ? -17.271 -6.444 28.441 1.00 50.44 94 HIS A CA 1
ATOM 756 C C . HIS A 1 94 ? -18.599 -5.771 28.804 1.00 50.44 94 HIS A C 1
ATOM 758 O O . HIS A 1 94 ? -18.873 -5.612 29.989 1.00 50.44 94 HIS A O 1
ATOM 764 N N . ASN A 1 95 ? -19.449 -5.420 27.829 1.00 47.03 95 ASN A N 1
ATOM 765 C CA . ASN A 1 95 ? -20.858 -5.096 28.084 1.00 47.03 95 ASN A CA 1
ATOM 766 C C . ASN A 1 95 ? -21.779 -6.329 28.005 1.00 47.03 95 ASN A C 1
ATOM 768 O O . ASN A 1 95 ? -22.988 -6.198 27.816 1.00 47.03 95 ASN A O 1
ATOM 772 N N . GLY A 1 96 ? -21.238 -7.524 28.275 1.00 43.78 96 GLY A N 1
ATOM 773 C CA . GLY A 1 96 ? -21.965 -8.470 29.123 1.00 43.78 96 GLY A CA 1
ATOM 774 C C . GLY A 1 96 ? -22.250 -7.825 30.491 1.00 43.78 96 GLY A C 1
ATOM 775 O O . GLY A 1 96 ? -21.539 -6.906 30.904 1.00 43.78 96 GLY A O 1
ATOM 776 N N . PRO A 1 97 ? -23.315 -8.216 31.207 1.00 44.12 97 PRO A N 1
ATOM 777 C CA . PRO A 1 97 ? -23.736 -7.491 32.393 1.00 44.12 97 PRO A CA 1
ATOM 778 C C . PRO A 1 97 ? -22.711 -7.724 33.506 1.00 44.12 97 PRO A C 1
ATOM 780 O O . PRO A 1 97 ? -22.738 -8.776 34.126 1.00 44.12 97 PRO A O 1
ATOM 783 N N . GLN A 1 98 ? -21.792 -6.778 33.735 1.00 46.38 98 GLN A N 1
ATOM 784 C CA . GLN A 1 98 ? -21.371 -6.264 35.049 1.00 46.38 98 GLN A CA 1
ATOM 785 C C . GLN A 1 98 ? -19.982 -5.587 35.037 1.00 46.38 98 GLN A C 1
ATOM 787 O O . GLN A 1 98 ? -19.054 -6.050 34.386 1.00 46.38 98 GLN A O 1
ATOM 792 N N . ARG A 1 99 ? -19.858 -4.581 35.930 1.00 41.12 99 ARG A N 1
ATOM 793 C CA . ARG A 1 99 ? -18.651 -3.878 36.452 1.00 41.12 99 ARG A CA 1
ATOM 794 C C . ARG A 1 99 ? -18.162 -2.710 35.582 1.00 41.12 99 ARG A C 1
ATOM 796 O O . ARG A 1 99 ? -17.473 -2.903 34.599 1.00 41.12 99 ARG A O 1
ATOM 803 N N . ILE A 1 100 ? -18.635 -1.468 35.744 1.00 51.22 100 ILE A N 1
ATOM 804 C CA . ILE A 1 100 ? -18.500 -0.492 36.857 1.00 51.22 100 ILE A CA 1
ATOM 805 C C . ILE A 1 100 ? -17.040 -0.176 37.232 1.00 51.22 100 ILE A C 1
ATOM 807 O O . ILE A 1 100 ? -16.302 -1.043 37.680 1.00 51.22 100 ILE A O 1
ATOM 811 N N . ASN A 1 101 ? -16.737 1.127 37.154 1.00 48.81 101 ASN A N 1
ATOM 812 C CA . ASN A 1 101 ? -15.618 1.875 37.737 1.00 48.81 101 ASN A CA 1
ATOM 813 C C . ASN A 1 101 ? -14.209 1.683 37.157 1.00 48.81 101 ASN A C 1
ATOM 815 O O . ASN A 1 101 ? -13.391 0.945 37.693 1.00 48.81 101 ASN A O 1
ATOM 819 N N . SER A 1 102 ? -13.844 2.569 36.230 1.00 37.69 102 SER A N 1
ATOM 820 C CA . SER A 1 102 ? -12.586 3.305 36.366 1.00 37.69 102 SER A CA 1
ATOM 821 C C . SER A 1 102 ? -12.664 4.657 35.662 1.00 37.69 102 SER A C 1
ATOM 823 O O . SER A 1 102 ? -13.221 4.826 34.578 1.00 37.69 102 SER A O 1
ATOM 825 N N . MET A 1 103 ? -12.184 5.653 36.392 1.00 51.78 103 MET A N 1
ATOM 826 C CA . MET A 1 103 ? -12.086 7.047 36.009 1.00 51.78 103 MET A CA 1
ATOM 827 C C . MET A 1 103 ? -11.050 7.250 34.901 1.00 51.78 103 MET A C 1
ATOM 829 O O . MET A 1 103 ? -10.005 6.602 34.924 1.00 51.78 103 MET A O 1
ATOM 833 N N . SER A 1 104 ? -11.314 8.252 34.055 1.00 41.00 104 SER A N 1
ATOM 834 C CA . SER A 1 104 ? -10.388 9.216 33.414 1.0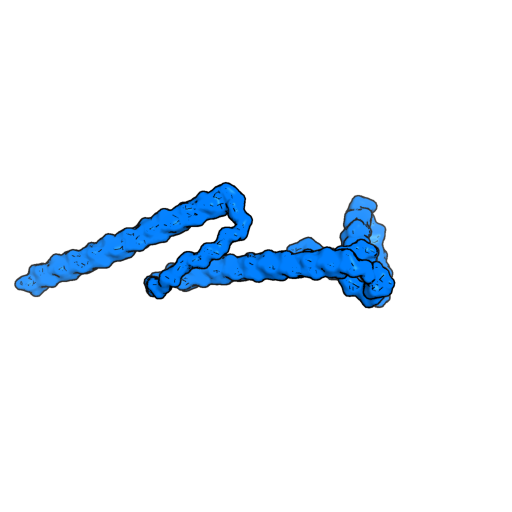0 41.00 104 SER A CA 1
ATOM 835 C C . SER A 1 104 ? -10.650 9.347 31.908 1.00 41.00 104 SER A C 1
ATOM 837 O O . SER A 1 104 ? -10.645 8.337 31.207 1.00 41.00 104 SER A O 1
ATOM 839 N N . PRO A 1 105 ? -10.844 10.566 31.373 1.00 47.09 105 PRO A N 1
ATOM 840 C CA . PRO A 1 105 ? -10.821 10.787 29.934 1.00 47.09 105 PRO A CA 1
ATOM 841 C C . PRO A 1 105 ? -9.360 10.915 29.466 1.00 47.09 105 PRO A C 1
ATOM 843 O O . PRO A 1 105 ? -8.636 11.750 30.015 1.00 47.09 105 PRO A O 1
ATOM 846 N N . PRO A 1 106 ? -8.886 10.171 28.451 1.00 46.56 106 PRO A N 1
ATOM 847 C CA . PRO A 1 106 ? -7.696 10.587 27.742 1.00 46.56 106 PRO A CA 1
ATOM 848 C C . PRO A 1 106 ? -8.125 11.633 26.717 1.00 46.56 106 PRO A C 1
ATOM 850 O O . PRO A 1 106 ? -8.716 11.328 25.679 1.00 46.56 106 PRO A O 1
ATOM 853 N N . SER A 1 107 ? -7.816 12.886 27.034 1.00 49.34 107 SER A N 1
ATOM 854 C CA . SER A 1 107 ? -7.692 13.976 26.074 1.00 49.34 107 SER A CA 1
ATOM 855 C C . SER A 1 107 ? -6.791 13.527 24.920 1.00 49.34 107 SER A C 1
ATOM 857 O O . SER A 1 107 ? -5.571 13.619 24.996 1.00 49.34 107 SER A O 1
ATOM 859 N N . SER A 1 108 ? -7.390 13.009 23.855 1.00 40.06 108 SER A N 1
ATOM 860 C CA . SER A 1 108 ? -6.728 12.721 22.583 1.00 40.06 108 SER A CA 1
ATOM 861 C C . SER A 1 108 ? -7.397 13.578 21.518 1.00 40.06 108 SER A C 1
ATOM 863 O O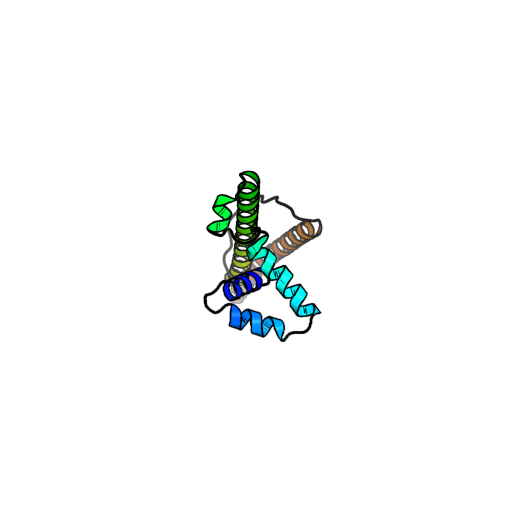 . SER A 1 108 ? -8.119 13.126 20.637 1.00 40.06 108 SER A O 1
ATOM 865 N N . ALA A 1 109 ? -7.188 14.886 21.667 1.00 47.75 109 ALA A N 1
ATOM 866 C CA . ALA A 1 109 ? -7.510 15.864 20.648 1.00 47.75 109 ALA A CA 1
ATOM 867 C C . ALA A 1 109 ? -6.498 15.723 19.507 1.00 47.75 109 ALA A C 1
ATOM 869 O O . ALA A 1 109 ? -5.475 16.400 19.481 1.00 47.75 109 ALA A O 1
ATOM 870 N N . THR A 1 110 ? -6.794 14.845 18.555 1.00 46.06 110 THR A N 1
ATOM 871 C CA . THR A 1 110 ? -6.125 14.847 17.254 1.00 46.06 110 THR A CA 1
ATOM 872 C C . THR A 1 110 ? -7.149 14.525 16.175 1.00 46.06 110 THR A C 1
ATOM 874 O O . THR A 1 110 ? -7.589 13.394 16.028 1.00 46.06 110 THR A O 1
ATOM 877 N N . THR A 1 111 ? -7.524 15.588 15.456 1.00 48.81 111 THR A N 1
ATOM 878 C CA . THR A 1 111 ? -8.201 15.608 14.149 1.00 48.81 111 THR A CA 1
ATOM 879 C C . THR A 1 111 ? -9.570 14.934 14.063 1.00 48.81 111 THR A C 1
ATOM 881 O O . THR A 1 111 ? -9.762 13.999 13.294 1.00 48.81 111 THR A O 1
ATOM 884 N N . ASN A 1 112 ? -10.555 15.482 14.771 1.00 45.50 112 ASN A N 1
ATOM 885 C CA . ASN A 1 112 ? -11.949 15.085 14.611 1.00 45.50 112 ASN A CA 1
ATOM 886 C C . ASN A 1 112 ? -12.696 16.173 13.833 1.00 45.50 112 ASN A C 1
ATOM 888 O O . ASN A 1 112 ? -12.882 17.288 14.324 1.00 45.50 112 ASN A O 1
ATOM 892 N N . GLY A 1 113 ? -13.083 15.858 12.592 1.00 52.97 113 GLY A N 1
ATOM 893 C CA . GLY A 1 113 ? -14.040 16.664 11.830 1.00 52.97 113 GLY A CA 1
ATOM 894 C C . GLY A 1 113 ? -15.361 16.839 12.600 1.00 52.97 113 GLY A C 1
ATOM 895 O O . GLY A 1 113 ? -15.591 16.127 13.583 1.00 52.97 113 GLY A O 1
ATOM 896 N N . PRO A 1 114 ? -16.234 17.774 12.184 1.00 57.25 114 PRO A N 1
ATOM 897 C CA . PRO A 1 114 ? -17.452 18.131 12.923 1.00 57.25 114 PRO A CA 1
ATOM 898 C C . PRO A 1 114 ? -18.321 16.917 13.300 1.00 57.25 114 PRO A C 1
ATOM 900 O O . PRO A 1 114 ? -18.848 16.871 14.411 1.00 57.25 114 PRO A O 1
ATOM 903 N N . ASP A 1 115 ? -18.366 15.892 12.446 1.00 57.19 115 ASP A N 1
ATOM 904 C CA . ASP A 1 115 ? -19.152 14.671 12.667 1.00 57.19 115 ASP A CA 1
ATOM 905 C C . ASP A 1 115 ? -18.620 13.789 13.807 1.00 57.19 115 ASP A C 1
ATOM 907 O O . ASP A 1 115 ? -19.389 13.157 14.529 1.00 57.19 115 ASP A O 1
ATOM 911 N N . SER A 1 116 ? -17.306 13.773 14.039 1.00 59.47 116 SER A N 1
ATOM 912 C CA . SER A 1 116 ? -16.725 12.970 15.119 1.00 59.47 116 SER A CA 1
ATOM 913 C C . SER A 1 116 ? -17.008 13.581 16.495 1.00 59.47 116 SER A C 1
ATOM 915 O O . SER A 1 116 ? -17.266 12.849 17.450 1.00 59.47 116 SER A O 1
ATOM 917 N N . ASN A 1 117 ? -17.064 14.913 16.596 1.00 66.25 117 ASN A N 1
ATOM 918 C CA . ASN A 1 117 ? -17.481 15.572 17.836 1.00 66.25 117 ASN A CA 1
ATOM 919 C C . ASN A 1 117 ? -18.965 15.307 18.144 1.00 66.25 117 ASN A C 1
ATOM 921 O O . ASN A 1 117 ? -19.309 15.101 19.305 1.00 66.25 117 ASN A O 1
ATOM 925 N N . HIS A 1 118 ? -19.826 15.247 17.122 1.00 76.00 118 HIS A N 1
ATOM 926 C CA . HIS A 1 118 ? -21.237 14.880 17.284 1.00 76.00 118 HIS A CA 1
ATOM 927 C C . HIS A 1 118 ? -21.397 13.462 17.852 1.00 76.00 118 HIS A C 1
ATOM 929 O O . HIS A 1 118 ? -22.109 13.264 18.835 1.00 76.00 118 HIS A O 1
ATOM 935 N N . MET A 1 119 ? -20.662 12.488 17.307 1.00 70.38 119 MET A N 1
ATOM 936 C CA . MET A 1 119 ? -20.690 11.107 17.805 1.00 70.38 119 MET A CA 1
ATOM 937 C C . MET A 1 119 ? -20.224 10.989 19.264 1.00 70.38 119 MET A C 1
ATOM 939 O O . MET A 1 119 ? -20.806 10.235 20.041 1.00 70.38 119 MET A O 1
ATOM 943 N N . VAL A 1 120 ? -19.193 11.742 19.664 1.00 74.56 120 VAL A N 1
ATOM 944 C CA . VAL A 1 120 ? -18.703 11.744 21.056 1.00 74.56 120 VAL A CA 1
ATOM 945 C C . VAL A 1 120 ? -19.777 12.249 22.026 1.00 74.56 120 VAL A C 1
ATOM 947 O O . VAL A 1 120 ? -19.927 11.692 23.115 1.00 74.56 120 VAL A O 1
ATOM 950 N N . VAL A 1 121 ? -20.544 13.269 21.632 1.00 78.50 121 VAL A N 1
ATOM 951 C CA . VAL A 1 121 ? -21.642 13.814 22.445 1.00 78.50 121 VAL A CA 1
ATOM 952 C C . VAL A 1 121 ? -22.784 12.807 22.571 1.00 78.50 121 VAL A C 1
ATOM 954 O O . VAL A 1 121 ? -23.221 12.526 23.686 1.00 78.50 121 VAL A O 1
ATOM 957 N N . GLU A 1 122 ? -23.216 12.195 21.466 1.00 79.69 122 GLU A N 1
ATOM 958 C CA . GLU A 1 122 ? -24.276 11.178 21.506 1.00 79.69 122 GLU A CA 1
ATOM 959 C C . GLU A 1 122 ? -23.896 9.980 22.389 1.00 79.69 122 GLU A C 1
ATOM 961 O O . GLU A 1 122 ? -24.717 9.488 23.170 1.00 79.69 122 GLU A O 1
ATOM 966 N N . LEU A 1 123 ? -22.635 9.540 22.330 1.00 77.56 123 LEU A N 1
ATOM 967 C CA . LEU A 1 123 ? -22.127 8.476 23.197 1.00 77.56 123 LEU A CA 1
ATOM 968 C C . LEU A 1 123 ? -22.139 8.881 24.676 1.00 77.56 123 LEU A C 1
ATOM 970 O O . LEU A 1 123 ? -22.499 8.067 25.533 1.00 77.56 123 LEU A O 1
ATOM 974 N N . ALA A 1 124 ? -21.786 10.129 24.996 1.00 80.50 124 ALA A N 1
ATOM 975 C CA . ALA A 1 124 ? -21.853 10.639 26.363 1.00 80.50 124 ALA A CA 1
ATOM 976 C C . ALA A 1 124 ? -23.299 10.663 26.894 1.00 80.50 124 ALA A C 1
ATOM 978 O O . ALA A 1 124 ? -23.547 10.231 28.027 1.00 80.50 124 ALA A O 1
ATOM 979 N N . ASP A 1 125 ? -24.259 11.074 26.064 1.00 84.38 125 ASP A N 1
ATOM 980 C CA . ASP A 1 125 ? -25.680 11.109 26.418 1.00 84.38 125 ASP A CA 1
ATOM 981 C C . ASP A 1 125 ? -26.263 9.708 26.626 1.00 84.38 125 ASP A C 1
ATOM 983 O O . ASP A 1 125 ? -26.964 9.460 27.615 1.00 84.38 125 ASP A O 1
ATOM 987 N N . LEU A 1 126 ? -25.950 8.758 25.740 1.00 84.88 126 LEU A N 1
ATOM 988 C CA . LEU A 1 126 ? -26.374 7.363 25.891 1.00 84.88 126 LEU A CA 1
ATOM 989 C C . LEU A 1 126 ? -25.772 6.724 27.149 1.00 84.88 126 LEU A C 1
ATOM 991 O O . LEU A 1 126 ? -26.474 6.031 27.891 1.00 84.88 126 LEU A O 1
ATOM 995 N N . LYS A 1 127 ? -24.504 7.015 27.451 1.00 82.50 127 LYS A N 1
ATOM 996 C CA . LYS A 1 127 ? -23.837 6.553 28.675 1.00 82.50 127 LYS A CA 1
ATOM 997 C C . LYS A 1 127 ? -24.475 7.139 29.937 1.00 82.50 127 LYS A C 1
ATOM 999 O O . LYS A 1 127 ? -24.654 6.420 30.923 1.00 82.50 127 LYS A O 1
ATOM 1004 N N . SER A 1 128 ? -24.854 8.417 29.905 1.00 84.06 128 SER A N 1
ATOM 1005 C CA . SER A 1 128 ? -25.586 9.074 30.995 1.00 84.06 128 SER A CA 1
ATOM 1006 C C . SER A 1 128 ? -26.954 8.421 31.226 1.00 84.06 128 SER A C 1
ATOM 1008 O O . SER A 1 128 ? -27.280 8.040 32.355 1.00 84.06 128 SER A O 1
ATOM 1010 N N . LYS A 1 129 ? -27.717 8.174 30.150 1.00 89.31 129 LYS A N 1
ATOM 1011 C CA . LYS A 1 129 ? -29.006 7.461 30.214 1.00 89.31 129 LYS A CA 1
ATOM 1012 C C . LYS A 1 129 ? -28.859 6.051 30.787 1.00 89.31 129 LYS A C 1
ATOM 1014 O O . LYS A 1 129 ? -29.651 5.666 31.643 1.00 89.31 129 LYS A O 1
ATOM 1019 N N . LEU A 1 130 ? -27.831 5.304 30.380 1.00 84.56 130 LEU A N 1
ATOM 1020 C CA . LEU A 1 130 ? -27.567 3.964 30.911 1.00 84.56 130 LEU A CA 1
ATOM 1021 C C . LEU A 1 130 ? -27.281 3.995 32.418 1.00 84.56 130 LEU A C 1
ATOM 1023 O O . LEU A 1 130 ? -27.773 3.142 33.156 1.00 84.56 130 LEU A O 1
ATOM 1027 N N . ARG A 1 131 ? -26.509 4.983 32.886 1.00 89.56 131 ARG A N 1
ATOM 1028 C CA . ARG A 1 131 ? -26.239 5.160 34.318 1.00 89.56 131 ARG A CA 1
ATOM 1029 C C . ARG A 1 131 ? -27.525 5.431 35.096 1.00 89.56 131 ARG A C 1
ATOM 1031 O O . ARG A 1 131 ? -27.730 4.813 36.134 1.00 89.56 131 ARG A O 1
ATOM 1038 N N . LYS A 1 132 ? -28.390 6.300 34.568 1.00 91.94 132 LYS A N 1
ATOM 1039 C CA . LYS A 1 132 ? -29.680 6.625 35.184 1.00 91.94 132 LYS A CA 1
ATOM 1040 C C . LYS A 1 132 ? -30.599 5.401 35.272 1.00 91.94 132 LYS A C 1
ATOM 1042 O O . LYS A 1 132 ? -31.102 5.107 36.346 1.00 91.94 132 LYS A O 1
ATOM 1047 N N . LEU A 1 133 ? -30.741 4.642 34.183 1.00 88.50 133 LEU A N 1
ATOM 1048 C CA . LEU A 1 133 ? -31.571 3.429 34.167 1.00 88.50 133 LEU A CA 1
ATOM 1049 C C . LEU A 1 133 ? -31.065 2.348 35.132 1.00 88.50 133 LEU A C 1
ATOM 1051 O O . LEU A 1 133 ? -31.868 1.634 35.724 1.00 88.50 133 LEU A O 1
ATOM 1055 N N . ARG A 1 134 ? -29.742 2.222 35.312 1.00 91.19 134 ARG A N 1
ATOM 1056 C CA . ARG A 1 134 ? -29.170 1.306 36.312 1.00 91.19 134 ARG A CA 1
ATOM 1057 C C . ARG A 1 134 ? -29.533 1.716 37.738 1.00 91.19 134 ARG A C 1
ATOM 1059 O O . ARG A 1 134 ? -29.894 0.846 38.517 1.00 91.19 134 ARG A O 1
ATOM 1066 N N . GLN A 1 135 ? -29.468 3.010 38.046 1.00 93.44 135 GLN A N 1
ATOM 1067 C CA . GLN A 1 135 ? -29.852 3.523 39.359 1.00 93.44 135 GLN A CA 1
ATOM 1068 C C . GLN A 1 135 ? -31.353 3.322 39.624 1.00 93.44 135 GLN A C 1
ATOM 1070 O O . GLN A 1 135 ? -31.718 2.793 40.665 1.00 93.44 135 GLN A O 1
ATOM 1075 N N . GLU A 1 136 ? -32.216 3.646 38.657 1.00 93.56 136 GLU A N 1
ATOM 1076 C CA . GLU A 1 136 ? -33.667 3.432 38.788 1.00 93.56 136 GLU A CA 1
ATOM 1077 C C . GLU A 1 136 ? -34.026 1.948 38.988 1.00 93.56 136 GLU A C 1
ATOM 1079 O O . GLU A 1 136 ? -34.968 1.622 39.710 1.00 93.56 136 GLU A O 1
ATOM 1084 N N . LEU A 1 137 ? -33.286 1.035 38.349 1.00 92.12 137 LEU A N 1
ATOM 1085 C CA . LEU A 1 137 ? -33.471 -0.405 38.528 1.00 92.12 137 LEU A CA 1
ATOM 1086 C C . LEU A 1 137 ? -33.087 -0.859 39.942 1.00 92.12 137 LEU A C 1
ATOM 1088 O O . LEU A 1 137 ? -33.794 -1.682 40.518 1.00 92.12 137 LEU A O 1
ATOM 1092 N N . GLU A 1 138 ? -31.983 -0.341 40.481 1.00 94.94 138 GLU A N 1
ATOM 1093 C CA . GLU A 1 138 ? -31.518 -0.645 41.837 1.00 94.94 138 GLU A CA 1
ATOM 1094 C C . GLU A 1 138 ? -32.524 -0.147 42.883 1.00 94.94 138 GLU A C 1
ATOM 1096 O O . GLU A 1 138 ? -32.999 -0.945 43.689 1.00 94.94 138 GLU A O 1
ATOM 1101 N N . GLU A 1 139 ? -32.968 1.109 42.768 1.00 95.62 139 GLU A N 1
ATOM 1102 C CA . GLU A 1 139 ? -33.997 1.703 43.637 1.00 95.62 139 GLU A CA 1
ATOM 1103 C C . GLU A 1 139 ? -35.320 0.917 43.578 1.00 95.62 139 GLU A C 1
ATOM 1105 O O . GLU A 1 139 ? -35.935 0.632 44.607 1.00 95.62 139 GLU A O 1
ATOM 1110 N N . LYS A 1 140 ? -35.759 0.495 42.381 1.00 94.88 140 LYS A N 1
ATOM 1111 C CA . LYS A 1 140 ? -36.956 -0.354 42.253 1.00 94.88 140 LYS A CA 1
ATOM 1112 C C . LYS A 1 140 ? -36.773 -1.747 42.841 1.00 94.88 140 LYS A C 1
ATOM 1114 O O . LYS A 1 140 ? -37.744 -2.307 43.344 1.00 94.88 140 LYS A O 1
ATOM 1119 N N . SER A 1 141 ? -35.579 -2.324 42.738 1.00 94.56 141 SER A N 1
ATOM 1120 C CA . SER A 1 141 ? -35.291 -3.632 43.323 1.00 94.56 141 SER A CA 1
ATOM 1121 C C . SER A 1 141 ? -35.325 -3.566 44.848 1.00 94.56 141 SER A C 1
ATOM 1123 O O . SER A 1 141 ? -35.851 -4.485 45.469 1.00 94.56 141 SER A O 1
ATOM 1125 N N . GLU A 1 142 ? -34.806 -2.490 45.439 1.00 95.00 142 GLU A N 1
ATOM 1126 C CA . GLU A 1 142 ? -34.845 -2.253 46.884 1.00 95.00 142 GLU A CA 1
ATOM 1127 C C . GLU A 1 142 ? -36.284 -2.063 47.377 1.00 95.00 142 GLU A C 1
ATOM 1129 O O . GLU A 1 142 ? -36.734 -2.819 48.236 1.00 95.00 142 GLU A O 1
ATOM 1134 N N . ALA A 1 143 ? -37.054 -1.176 46.736 1.00 93.81 143 ALA A N 1
ATOM 1135 C CA . ALA A 1 143 ? -38.467 -0.969 47.067 1.00 93.81 143 ALA A CA 1
ATOM 1136 C C . ALA A 1 143 ? -39.306 -2.252 46.914 1.00 93.81 143 ALA A C 1
ATOM 1138 O O . ALA A 1 143 ? -40.222 -2.512 47.689 1.00 93.81 143 ALA A O 1
ATOM 1139 N N . PHE A 1 144 ? -39.001 -3.083 45.912 1.00 93.44 144 PHE A N 1
ATOM 1140 C CA . PHE A 1 144 ? -39.664 -4.375 45.749 1.00 93.44 144 PHE A CA 1
ATOM 1141 C C . PHE A 1 144 ? -39.333 -5.348 46.888 1.00 93.44 144 PHE A C 1
ATOM 1143 O O . PHE A 1 144 ? -40.223 -6.073 47.329 1.00 93.44 144 PHE A O 1
ATOM 1150 N N . MET A 1 145 ? -38.080 -5.384 47.358 1.00 93.75 145 MET A N 1
ATOM 1151 C CA . MET A 1 145 ? -37.708 -6.225 48.500 1.00 93.75 145 MET A CA 1
ATOM 1152 C C . MET A 1 145 ? -38.395 -5.768 49.786 1.00 93.75 145 MET A C 1
ATOM 1154 O O . MET A 1 145 ? -38.903 -6.622 50.503 1.00 93.75 145 MET A O 1
ATOM 1158 N N . GLU A 1 146 ? -38.481 -4.459 50.026 1.00 94.12 146 GLU A N 1
ATOM 1159 C CA . GLU A 1 146 ? -39.172 -3.888 51.190 1.00 94.12 146 GLU A CA 1
ATOM 1160 C C . GLU A 1 146 ? -40.659 -4.281 51.203 1.00 94.12 146 GLU A C 1
ATOM 1162 O O . GLU A 1 146 ? -41.136 -4.878 52.164 1.00 94.12 146 GLU A O 1
ATOM 1167 N N . VAL A 1 147 ? -41.372 -4.087 50.086 1.00 92.06 147 VAL A N 1
ATOM 1168 C CA . VAL A 1 147 ? -42.788 -4.492 49.961 1.00 92.06 147 VAL A CA 1
ATOM 1169 C C . VAL A 1 147 ? -42.966 -6.009 50.091 1.00 92.06 147 VAL A C 1
ATOM 1171 O O . VAL A 1 147 ? -43.978 -6.484 50.608 1.00 92.06 147 VAL A O 1
ATOM 1174 N N . LYS A 1 148 ? -42.002 -6.799 49.606 1.00 92.81 148 LYS A N 1
ATOM 1175 C CA . LYS A 1 148 ? -42.029 -8.258 49.750 1.00 92.81 148 LYS A CA 1
ATOM 1176 C C . LYS A 1 148 ? -41.862 -8.679 51.212 1.00 92.81 148 LYS A C 1
ATOM 1178 O O . LYS A 1 148 ? -42.547 -9.604 51.636 1.00 92.81 148 LYS A O 1
ATOM 1183 N N . GLU A 1 149 ? -40.976 -8.023 51.954 1.00 92.50 149 GLU A N 1
ATOM 1184 C CA . GLU A 1 149 ? -40.741 -8.280 53.379 1.00 92.50 149 GLU A CA 1
ATOM 1185 C C . GLU A 1 149 ? -41.954 -7.877 54.228 1.00 92.50 149 GLU A C 1
ATOM 1187 O O . GLU A 1 149 ? -42.384 -8.656 55.076 1.00 92.50 149 GLU A O 1
ATOM 1192 N N . GLU A 1 150 ? -42.582 -6.734 53.932 1.00 90.44 150 GLU A N 1
ATOM 1193 C CA . GLU A 1 150 ? -43.838 -6.311 54.570 1.00 90.44 150 GLU A CA 1
ATOM 1194 C C . GLU A 1 150 ? -44.991 -7.302 54.350 1.00 90.44 150 GLU A C 1
ATOM 1196 O O . GLU A 1 150 ? -45.864 -7.420 55.203 1.00 90.44 150 GLU A O 1
ATOM 1201 N N . LEU A 1 151 ? -45.017 -8.008 53.214 1.00 86.81 151 LEU A N 1
ATOM 1202 C CA . LEU A 1 151 ? -46.048 -9.005 52.910 1.00 86.81 151 LEU A CA 1
ATOM 1203 C C . LEU A 1 151 ? -45.781 -10.368 53.576 1.00 86.81 151 LEU A C 1
ATOM 1205 O O . LEU A 1 151 ? -46.708 -11.161 53.750 1.00 86.81 151 LEU A O 1
ATOM 1209 N N . GLU A 1 152 ? -44.520 -10.670 53.893 1.00 81.69 152 GLU A N 1
ATOM 1210 C CA . GLU A 1 152 ? -44.104 -11.908 54.569 1.00 81.69 152 GLU A CA 1
ATOM 1211 C C . GLU A 1 152 ? -44.209 -11.810 56.111 1.00 81.69 152 GLU A C 1
ATOM 1213 O O . GLU A 1 152 ? -44.031 -12.826 56.793 1.00 81.69 152 GLU A O 1
ATOM 1218 N N . HIS A 1 153 ? -44.558 -10.632 56.648 1.00 57.91 153 HIS A N 1
ATOM 1219 C CA . HIS A 1 153 ? -44.812 -10.345 58.066 1.00 57.91 153 HIS A CA 1
ATOM 1220 C C . HIS A 1 153 ? -46.294 -10.096 58.384 1.00 57.91 153 HIS A C 1
ATOM 1222 O O . HIS A 1 153 ? -46.699 -10.481 59.509 1.00 57.91 153 HIS A O 1
#

Foldseek 3Di:
DLLVVLVVLLCCCPDPNNVVVVVVLVVDDPVSSVVSVVSNCVAPPVCQSHDDPVNVVVDDPVSVVNNVVVVVVVVVVVVVVVVVVVVVVCCVVVPPDDDDDDDDDPPPPDDDDPVNVVVVVVVVVVVVVVVVVVVVVVVVVVVVVVVVVVVVD

Organism: NCBI:txid1109342

Radius of gyration: 28.55 Å; chains: 1; bounding box: 69×35×82 Å

Secondary structure (DSSP, 8-state):
-HHHHHHHHHHHHHSTTHHHHHHHHHTS-HHHHHHHHHHHHHHHTS-SS---TGGGGT--HHHHHHHHHHHHHHHHHHHHHHHHHHHHHHHHHHTSS------------S---HHHHHHHHHHHHHHHHHHHHHHHHHHHHHHHHHHHHHHH-

Sequence (153 aa):
MKLMLILVLGAAVQCPNKELFIGRIKELDLETQHAIVELIKQVTDNQSLVLTNESMEHLTPDMMYNHLLRVTKERDQYHSNWITSFTIETEVAHNGPQRINSMSPPSSATTNGPDSNHMVVELADLKSKLRKLRQELEEKSEAFMEVKEELEH